Protein AF-A0A510PG51-F1 (afdb_monomer_lite)

Organism: NCBI:txid2358142

pLDDT: mean 75.47, std 16.8, range [23.34, 93.94]

Sequence (150 aa):
MKIYLDTGVFIDYLSPLILGGINLRPRNRRGRTPAQLSQDAESVLKKIASSHLAATSSLTYYEVEEALFKQFTSVTIGMENASNFRVLAARSIVVQTFNVVRFFGITALDLTSTIVEWLFWFLCGNEVYTDSFFRRIVLKVLPDRYFTIL

Radius of gyration: 16.52 Å; chains: 1; bounding box: 39×44×45 Å

Structure (mmCIF, N/CA/C/O backbone):
data_AF-A0A510PG51-F1
#
_entry.id   AF-A0A510PG51-F1
#
loop_
_atom_site.group_PDB
_atom_site.id
_atom_site.type_symbol
_atom_site.label_atom_id
_atom_site.label_alt_id
_atom_site.label_comp_id
_atom_site.label_asym_id
_atom_site.label_entity_id
_atom_site.label_seq_id
_atom_site.pdbx_PDB_ins_code
_atom_site.Cartn_x
_atom_site.Cartn_y
_atom_site.Cartn_z
_atom_site.occupancy
_atom_site.B_iso_or_equiv
_atom_site.auth_seq_id
_atom_site.auth_comp_id
_atom_site.auth_asym_id
_atom_site.auth_atom_id
_atom_site.pdbx_PDB_model_num
ATOM 1 N N . MET A 1 1 ? -11.726 4.536 16.503 1.00 80.12 1 MET A N 1
ATOM 2 C CA . MET A 1 1 ? -12.514 4.366 15.258 1.00 80.12 1 MET A CA 1
ATOM 3 C C . MET A 1 1 ? -11.849 3.302 14.395 1.00 80.12 1 MET A C 1
ATOM 5 O O . MET A 1 1 ? -10.645 3.120 14.543 1.00 80.12 1 MET A O 1
ATOM 9 N N . LYS A 1 2 ? -12.606 2.585 13.555 1.00 79.56 2 LYS A N 1
ATOM 10 C CA . LYS A 1 2 ? -12.051 1.639 12.573 1.00 79.56 2 LYS A CA 1
ATOM 11 C C . LYS A 1 2 ? -11.832 2.374 11.251 1.00 79.56 2 LYS A C 1
ATOM 13 O O . LYS A 1 2 ? -12.754 3.034 10.785 1.00 79.56 2 LYS A O 1
ATOM 18 N N . ILE A 1 3 ? -10.634 2.287 10.685 1.00 80.38 3 ILE A N 1
ATOM 19 C CA . ILE A 1 3 ? -10.239 3.000 9.466 1.00 80.38 3 ILE A CA 1
ATOM 20 C C . ILE A 1 3 ? -9.750 1.990 8.435 1.00 80.38 3 ILE A C 1
ATOM 22 O O . ILE A 1 3 ? -8.929 1.130 8.745 1.00 80.38 3 ILE A O 1
ATOM 26 N N . TYR A 1 4 ? -10.239 2.112 7.206 1.00 84.12 4 TYR A N 1
ATOM 27 C CA . TYR A 1 4 ? -9.686 1.382 6.074 1.00 84.12 4 TYR A CA 1
ATOM 28 C C . TYR A 1 4 ? -8.660 2.255 5.350 1.00 84.12 4 TYR A C 1
ATOM 30 O O . TYR A 1 4 ? -8.939 3.413 5.032 1.00 84.12 4 TYR A O 1
ATOM 38 N N . LEU A 1 5 ? -7.473 1.706 5.112 1.00 84.25 5 LEU A N 1
ATOM 39 C CA . LEU A 1 5 ? -6.392 2.368 4.396 1.00 84.25 5 LEU A CA 1
ATOM 40 C C . LEU A 1 5 ? -6.353 1.882 2.951 1.00 84.25 5 LEU A C 1
ATOM 42 O O . LEU A 1 5 ? -6.182 0.698 2.690 1.00 84.25 5 LEU A O 1
ATOM 46 N N . ASP A 1 6 ? -6.474 2.823 2.021 1.00 85.56 6 ASP A N 1
ATOM 47 C CA . ASP A 1 6 ? -6.296 2.562 0.596 1.00 85.56 6 ASP A CA 1
ATOM 48 C C . ASP A 1 6 ? -4.803 2.540 0.212 1.00 85.56 6 ASP A C 1
ATOM 50 O O . ASP A 1 6 ? -3.962 3.205 0.828 1.00 85.56 6 ASP A O 1
ATOM 54 N N . THR A 1 7 ? -4.482 1.836 -0.871 1.00 86.94 7 THR A N 1
ATOM 55 C CA . THR A 1 7 ? -3.152 1.708 -1.477 1.00 86.94 7 THR A CA 1
ATOM 56 C C . THR A 1 7 ? -2.482 3.058 -1.714 1.00 86.94 7 THR A C 1
ATOM 58 O O . THR A 1 7 ? -1.266 3.184 -1.569 1.00 86.94 7 THR A O 1
ATOM 61 N N . GLY A 1 8 ? -3.256 4.103 -2.028 1.00 85.50 8 GLY A N 1
ATOM 62 C CA . GLY A 1 8 ? -2.729 5.452 -2.226 1.00 85.50 8 GLY A CA 1
ATOM 63 C C . GLY A 1 8 ? -1.900 5.976 -1.047 1.00 85.50 8 GLY A C 1
ATOM 64 O O . GLY A 1 8 ? -0.882 6.618 -1.290 1.00 85.50 8 GLY A O 1
ATOM 65 N N . VAL A 1 9 ? -2.288 5.664 0.197 1.00 88.00 9 VAL A N 1
ATOM 66 C CA . VAL A 1 9 ? -1.562 6.091 1.410 1.00 88.00 9 VAL A CA 1
ATOM 67 C C . VAL A 1 9 ? -0.196 5.409 1.493 1.00 88.00 9 VAL A C 1
ATOM 69 O O . VAL A 1 9 ? 0.801 6.057 1.805 1.00 88.00 9 VAL A O 1
ATOM 72 N N . PHE A 1 10 ? -0.132 4.122 1.149 1.00 90.19 10 PHE A N 1
ATOM 73 C CA . PHE A 1 10 ? 1.118 3.362 1.111 1.00 90.19 10 PHE A CA 1
ATOM 74 C C . PHE A 1 10 ? 2.037 3.850 -0.008 1.00 90.19 10 PHE A C 1
ATOM 76 O O . PHE A 1 10 ? 3.226 4.034 0.223 1.00 90.19 10 PHE A O 1
ATOM 83 N N . ILE A 1 11 ? 1.490 4.125 -1.198 1.00 88.38 11 ILE A N 1
ATOM 84 C CA . ILE A 1 11 ? 2.246 4.714 -2.312 1.00 88.38 11 ILE A CA 1
ATOM 85 C C . ILE A 1 11 ? 2.849 6.061 -1.908 1.00 88.38 11 ILE A C 1
ATOM 87 O O . ILE A 1 11 ? 4.016 6.312 -2.204 1.00 88.38 11 ILE A O 1
ATOM 91 N N . ASP A 1 12 ? 2.074 6.922 -1.247 1.00 88.06 12 ASP A N 1
ATOM 92 C CA . ASP A 1 12 ? 2.542 8.240 -0.813 1.00 88.06 12 ASP A CA 1
ATOM 93 C C . ASP A 1 12 ? 3.659 8.122 0.231 1.00 88.06 12 ASP A C 1
ATOM 95 O O . ASP A 1 12 ? 4.696 8.764 0.081 1.00 88.06 12 ASP A O 1
ATOM 99 N N . TYR A 1 13 ? 3.493 7.249 1.228 1.00 90.31 13 TYR A N 1
ATOM 100 C CA . TYR A 1 13 ? 4.488 7.022 2.277 1.00 90.31 13 TYR A CA 1
ATOM 101 C C . TYR A 1 13 ? 5.779 6.360 1.767 1.00 90.31 13 TYR A C 1
ATOM 103 O O . TYR A 1 13 ? 6.875 6.727 2.180 1.00 90.31 13 TYR A O 1
ATOM 111 N N . LEU A 1 14 ? 5.666 5.378 0.868 1.00 89.12 14 LEU A N 1
ATOM 112 C CA . LEU A 1 14 ? 6.809 4.608 0.368 1.00 89.12 14 LEU A CA 1
ATOM 113 C C . LEU A 1 14 ? 7.556 5.308 -0.768 1.00 89.12 14 LEU A C 1
ATOM 115 O O . LEU A 1 14 ? 8.723 5.000 -0.986 1.00 89.12 14 LEU A O 1
ATOM 119 N N . SER A 1 15 ? 6.921 6.242 -1.486 1.00 84.56 15 SER A N 1
ATOM 120 C CA . SER A 1 15 ? 7.518 6.921 -2.648 1.00 84.56 15 SER A CA 1
ATOM 121 C C . SER A 1 15 ? 8.949 7.432 -2.421 1.00 84.56 15 SER A C 1
ATOM 123 O O . SER A 1 15 ? 9.794 7.120 -3.257 1.00 84.56 15 SER A O 1
ATOM 125 N N . PRO A 1 16 ? 9.272 8.167 -1.336 1.00 79.44 16 PRO A N 1
ATOM 126 C CA . PRO A 1 16 ? 10.639 8.647 -1.120 1.00 79.44 16 PRO A CA 1
ATOM 127 C C . PRO A 1 16 ? 11.594 7.587 -0.555 1.00 79.44 16 PRO A C 1
ATOM 129 O O . PRO A 1 16 ? 12.798 7.821 -0.522 1.00 79.44 16 PRO A O 1
ATOM 132 N N . LEU A 1 17 ? 11.082 6.445 -0.087 1.00 75.00 17 LEU A N 1
ATOM 133 C CA . LEU A 1 17 ? 11.871 5.377 0.536 1.00 75.00 17 LEU A CA 1
ATOM 134 C C . LEU A 1 17 ? 12.414 4.370 -0.489 1.00 75.00 17 LEU A C 1
ATOM 136 O O . LEU A 1 17 ? 13.240 3.519 -0.153 1.00 75.00 17 LEU A O 1
ATOM 140 N N . ILE A 1 18 ? 11.983 4.468 -1.748 1.00 73.88 18 ILE A N 1
ATOM 141 C CA . ILE A 1 18 ? 12.490 3.620 -2.823 1.00 73.88 18 ILE A CA 1
ATOM 142 C C . ILE A 1 18 ? 13.888 4.074 -3.238 1.00 73.88 18 ILE A C 1
ATOM 144 O O . ILE A 1 18 ? 14.104 5.185 -3.723 1.00 73.88 18 ILE A O 1
ATOM 148 N N . LEU A 1 19 ? 14.845 3.161 -3.091 1.00 61.41 19 LEU A N 1
ATOM 149 C CA . LEU A 1 19 ? 16.216 3.348 -3.549 1.00 61.41 19 LEU A CA 1
ATOM 150 C C . LEU A 1 19 ? 16.265 3.449 -5.084 1.00 61.41 19 LEU A C 1
ATOM 152 O O . LEU A 1 19 ? 15.607 2.686 -5.788 1.00 61.41 19 LEU A O 1
ATOM 156 N N . GLY A 1 20 ? 17.074 4.379 -5.603 1.00 58.62 20 GLY A N 1
ATOM 157 C CA . GLY A 1 20 ? 17.303 4.545 -7.047 1.00 58.62 20 GLY A CA 1
ATOM 158 C C . GLY A 1 20 ? 16.534 5.687 -7.722 1.00 58.62 20 GLY A C 1
ATOM 159 O O . GLY A 1 20 ? 16.482 5.730 -8.946 1.00 58.62 20 GLY A O 1
ATOM 160 N N . GLY A 1 21 ? 15.937 6.615 -6.962 1.00 59.69 21 GLY A N 1
ATOM 161 C CA . GLY A 1 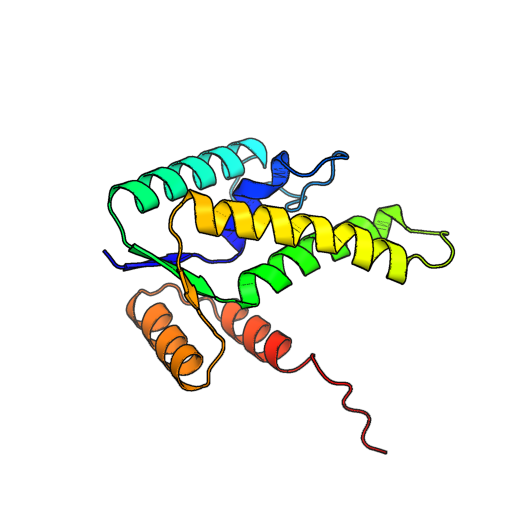21 ? 15.274 7.808 -7.519 1.00 59.69 21 GLY A CA 1
ATOM 162 C C . GLY A 1 21 ? 13.934 7.529 -8.214 1.00 59.69 21 GLY A C 1
ATOM 163 O O . GLY A 1 21 ? 13.384 8.404 -8.885 1.00 59.69 21 GLY A O 1
ATOM 164 N N . ILE A 1 22 ? 13.400 6.316 -8.054 1.00 64.94 22 ILE A N 1
ATOM 165 C CA . ILE A 1 22 ? 12.132 5.888 -8.639 1.00 64.94 22 ILE A CA 1
ATOM 166 C C . ILE A 1 22 ? 10.991 6.317 -7.723 1.00 64.94 22 ILE A C 1
ATOM 168 O O . ILE A 1 22 ? 10.784 5.752 -6.655 1.00 64.94 22 ILE A O 1
ATOM 172 N N . ASN A 1 23 ? 10.210 7.298 -8.169 1.00 69.25 23 ASN A N 1
ATOM 173 C CA . ASN A 1 23 ? 9.005 7.716 -7.465 1.00 69.25 23 ASN A CA 1
ATOM 174 C C . ASN A 1 23 ? 7.822 6.831 -7.875 1.00 69.25 23 ASN A C 1
ATOM 176 O O . ASN A 1 23 ? 7.404 6.856 -9.036 1.00 69.25 23 ASN A O 1
ATOM 180 N N . LEU A 1 24 ? 7.207 6.118 -6.920 1.00 70.38 24 LEU A N 1
ATOM 181 C CA . LEU A 1 24 ? 5.940 5.401 -7.166 1.00 70.38 24 LEU A CA 1
ATOM 182 C C . LEU A 1 24 ? 4.847 6.347 -7.670 1.00 70.38 24 LEU A C 1
ATOM 184 O O . LEU A 1 24 ? 3.955 5.942 -8.420 1.00 70.38 24 LEU A O 1
ATOM 188 N N . ARG A 1 25 ? 4.928 7.622 -7.274 1.00 72.56 25 ARG A N 1
ATOM 189 C CA . ARG A 1 25 ? 4.036 8.686 -7.715 1.00 72.56 25 ARG A CA 1
ATOM 190 C C . ARG A 1 25 ? 4.800 9.716 -8.566 1.00 72.56 25 ARG A C 1
ATOM 192 O O . ARG A 1 25 ? 5.434 10.614 -8.021 1.00 72.56 25 ARG A O 1
ATOM 199 N N . PRO A 1 26 ? 4.713 9.639 -9.907 1.00 61.50 26 PRO A N 1
ATOM 200 C CA . PRO A 1 26 ? 5.521 10.465 -10.810 1.00 61.50 26 PRO A CA 1
ATOM 201 C C . PRO A 1 26 ? 5.004 11.905 -10.977 1.00 61.50 26 PRO A C 1
ATOM 203 O O . PRO A 1 26 ? 5.608 12.687 -11.705 1.00 61.50 26 PRO A O 1
ATOM 206 N N . ARG A 1 27 ? 3.862 12.269 -10.373 1.00 65.06 27 ARG A N 1
ATOM 207 C CA . ARG A 1 27 ? 3.223 13.584 -10.550 1.00 65.06 27 ARG A CA 1
ATOM 208 C C . ARG A 1 27 ? 2.725 14.165 -9.235 1.00 65.06 27 ARG A C 1
ATOM 210 O O . ARG A 1 27 ? 2.238 13.435 -8.372 1.00 65.06 27 ARG A O 1
ATOM 217 N N . ASN A 1 28 ? 2.757 15.494 -9.159 1.00 71.19 28 ASN A N 1
ATOM 218 C CA . ASN A 1 28 ? 2.084 16.258 -8.115 1.00 71.19 28 ASN A CA 1
ATOM 219 C C . ASN A 1 28 ? 0.591 15.912 -8.087 1.00 71.19 28 ASN A C 1
ATOM 221 O O . ASN A 1 28 ? -0.047 15.750 -9.132 1.00 71.19 28 ASN A O 1
ATOM 225 N N . ARG A 1 29 ? 0.011 15.844 -6.891 1.00 68.19 29 ARG A N 1
ATOM 226 C CA . ARG A 1 29 ? -1.425 15.610 -6.709 1.00 68.19 29 ARG A CA 1
ATOM 227 C C . ARG A 1 29 ? -2.018 16.789 -5.964 1.00 68.19 29 ARG A C 1
ATOM 229 O O . ARG A 1 29 ? -1.533 17.138 -4.895 1.00 68.19 29 ARG A O 1
ATOM 236 N N . ARG A 1 30 ? -3.075 17.392 -6.520 1.00 73.25 30 ARG A N 1
ATOM 237 C CA . ARG A 1 30 ? -3.779 18.533 -5.901 1.00 73.25 30 ARG A CA 1
ATOM 238 C C . ARG A 1 30 ? -2.816 19.664 -5.480 1.00 73.25 30 ARG A C 1
ATOM 240 O O . ARG A 1 30 ? -2.948 20.217 -4.397 1.00 73.25 30 ARG A O 1
ATOM 247 N N . GLY A 1 31 ? -1.810 19.948 -6.315 1.00 78.31 31 GLY A N 1
ATOM 248 C CA . GLY A 1 31 ? -0.800 20.982 -6.057 1.00 78.31 31 GLY A CA 1
ATOM 249 C C . GLY A 1 31 ? 0.308 20.610 -5.061 1.00 78.31 31 GLY A C 1
ATOM 250 O O . GLY A 1 31 ? 1.163 21.446 -4.800 1.00 78.31 31 GLY A O 1
ATOM 251 N N . ARG A 1 32 ? 0.330 19.381 -4.526 1.00 78.94 32 ARG A N 1
ATOM 252 C CA . ARG A 1 32 ? 1.348 18.923 -3.565 1.00 78.94 32 ARG A CA 1
ATOM 253 C C . ARG A 1 32 ? 2.457 18.127 -4.238 1.00 78.94 32 ARG A C 1
ATOM 255 O O . ARG A 1 32 ? 2.181 17.328 -5.139 1.00 78.94 32 ARG A O 1
ATOM 262 N N . THR A 1 33 ? 3.685 18.321 -3.768 1.00 83.50 33 THR A N 1
ATOM 263 C CA . THR A 1 33 ? 4.866 17.566 -4.205 1.00 83.50 33 THR A CA 1
ATOM 264 C C . THR A 1 33 ? 4.872 16.148 -3.618 1.00 83.50 33 THR A C 1
ATOM 266 O O . THR A 1 33 ? 4.245 15.915 -2.582 1.00 83.50 33 THR A O 1
ATOM 269 N N . PRO A 1 34 ? 5.595 15.184 -4.221 1.00 81.06 34 PRO A N 1
ATOM 270 C CA . PRO A 1 34 ? 5.732 13.837 -3.660 1.00 81.06 34 PRO A CA 1
ATOM 271 C C . PRO A 1 34 ? 6.250 13.821 -2.214 1.00 81.06 34 PRO A C 1
ATOM 273 O O . PRO A 1 34 ? 5.750 13.060 -1.393 1.00 81.06 34 PRO A O 1
ATOM 276 N N . ALA A 1 35 ? 7.187 14.713 -1.872 1.00 83.62 35 ALA A N 1
ATOM 277 C CA . ALA A 1 35 ? 7.700 14.841 -0.509 1.00 83.62 35 ALA A CA 1
ATOM 278 C C . ALA A 1 35 ? 6.614 15.292 0.484 1.00 83.62 35 ALA A C 1
ATOM 280 O O . ALA A 1 35 ? 6.489 14.718 1.563 1.00 83.62 35 ALA A O 1
ATOM 281 N N . GLN A 1 36 ? 5.788 16.272 0.102 1.00 84.75 36 GLN A N 1
ATOM 282 C CA . GLN A 1 36 ? 4.661 16.723 0.925 1.00 84.75 36 GLN A CA 1
ATOM 283 C C . GLN A 1 36 ? 3.622 15.613 1.112 1.00 84.75 36 GLN A C 1
ATOM 285 O O . GLN A 1 36 ? 3.151 15.391 2.221 1.00 84.75 36 GLN A O 1
ATOM 290 N N . LEU A 1 37 ? 3.303 14.872 0.046 1.00 85.88 37 LEU A N 1
ATOM 291 C CA . LEU A 1 37 ? 2.381 13.736 0.123 1.00 85.88 37 LEU A CA 1
ATOM 292 C C . LEU A 1 37 ? 2.899 12.638 1.059 1.00 85.88 37 LEU A C 1
ATOM 294 O O . LEU A 1 37 ? 2.118 12.071 1.818 1.00 85.88 37 LEU A O 1
ATOM 298 N N . SER A 1 38 ? 4.206 12.372 1.053 1.00 87.88 38 SER A N 1
ATOM 299 C CA . SER A 1 38 ? 4.812 11.419 1.984 1.00 87.88 38 SER A CA 1
ATOM 300 C C . SER A 1 38 ? 4.715 11.875 3.437 1.00 87.88 38 SER A C 1
ATOM 302 O O . SER A 1 38 ? 4.417 11.057 4.305 1.00 87.88 38 SER A O 1
ATOM 304 N N . GLN A 1 39 ? 4.955 13.158 3.717 1.00 88.00 39 GLN A N 1
ATOM 305 C CA . GLN A 1 39 ? 4.840 13.714 5.070 1.00 88.00 39 GLN A CA 1
ATOM 306 C C . GLN A 1 39 ? 3.390 13.690 5.571 1.00 88.00 39 GLN A C 1
ATOM 308 O O . GLN A 1 39 ? 3.134 13.347 6.730 1.00 88.00 39 GLN A O 1
ATOM 313 N N . ASP A 1 40 ? 2.437 13.999 4.689 1.00 87.44 40 ASP A N 1
ATOM 314 C CA . ASP A 1 40 ? 1.005 13.882 4.967 1.00 87.44 40 ASP A CA 1
ATOM 315 C C . ASP A 1 40 ? 0.645 12.427 5.309 1.00 87.44 40 ASP A C 1
ATOM 317 O O . ASP A 1 40 ? -0.014 12.167 6.319 1.00 87.44 40 ASP A O 1
ATOM 321 N N . ALA A 1 41 ? 1.110 11.469 4.499 1.00 89.06 41 ALA A N 1
ATOM 322 C CA . ALA A 1 41 ? 0.860 10.046 4.707 1.00 89.06 41 ALA A CA 1
ATOM 323 C C . ALA A 1 41 ? 1.461 9.546 6.027 1.00 89.06 41 ALA A C 1
ATOM 325 O O . ALA A 1 41 ? 0.775 8.871 6.792 1.00 89.06 41 ALA A O 1
ATOM 326 N N . GLU A 1 42 ? 2.699 9.928 6.348 1.00 91.00 42 GLU A N 1
ATOM 327 C CA . GLU A 1 42 ? 3.333 9.594 7.626 1.00 91.00 42 GLU A CA 1
ATOM 328 C C . GLU A 1 42 ? 2.543 10.154 8.816 1.00 91.00 42 GLU A C 1
ATOM 330 O O . GLU A 1 42 ? 2.298 9.447 9.795 1.00 91.00 42 GLU A O 1
ATOM 335 N N . SER A 1 43 ? 2.105 11.411 8.730 1.00 87.62 43 SER A N 1
ATOM 336 C CA . SER A 1 43 ? 1.327 12.063 9.789 1.00 87.62 43 SER A CA 1
ATOM 337 C C . SER A 1 43 ? -0.015 11.365 10.018 1.00 87.62 43 SER A C 1
ATOM 339 O O . SER A 1 43 ? -0.417 11.139 11.162 1.00 87.62 43 SER A O 1
ATOM 341 N N . VAL A 1 44 ? -0.694 10.972 8.936 1.00 88.75 44 VAL A N 1
ATOM 342 C CA . VAL A 1 44 ? -1.932 10.186 8.994 1.00 88.75 44 VAL A CA 1
ATOM 343 C C . VAL A 1 44 ? -1.674 8.823 9.632 1.00 88.75 44 VAL A C 1
ATOM 345 O O . VAL A 1 44 ? -2.380 8.460 10.571 1.00 88.75 44 VAL A O 1
ATOM 348 N N . LEU A 1 45 ? -0.648 8.094 9.189 1.00 90.00 45 LEU A N 1
ATOM 349 C CA . LEU A 1 45 ? -0.306 6.772 9.720 1.00 90.00 45 LEU A CA 1
ATOM 350 C C . LEU A 1 45 ? 0.024 6.825 11.217 1.00 90.00 45 LEU A C 1
ATOM 352 O O . LEU A 1 45 ? -0.502 6.017 11.981 1.00 90.00 45 LEU A O 1
ATOM 356 N N . LYS A 1 46 ? 0.797 7.822 11.667 1.00 92.06 46 LYS A N 1
ATOM 357 C CA . LYS A 1 46 ? 1.088 8.042 13.096 1.00 92.06 46 LYS A CA 1
ATOM 358 C C . LYS A 1 46 ? -0.173 8.323 13.909 1.00 92.06 46 LYS A C 1
ATOM 360 O O . LYS A 1 46 ? -0.352 7.747 14.979 1.00 92.06 46 LYS A O 1
ATOM 365 N N . LYS A 1 47 ? -1.056 9.194 13.409 1.00 88.75 47 LYS A N 1
ATOM 366 C CA . LYS A 1 47 ? -2.318 9.527 14.088 1.00 88.75 47 LYS A CA 1
ATOM 367 C C . LYS A 1 47 ? -3.237 8.313 14.198 1.00 88.75 47 LYS A C 1
ATOM 369 O O . LYS A 1 47 ? -3.873 8.103 15.228 1.00 88.75 47 LYS A O 1
ATOM 374 N N . ILE A 1 48 ? -3.311 7.520 13.136 1.00 86.69 48 ILE A N 1
ATOM 375 C CA . ILE A 1 48 ? -4.100 6.294 13.109 1.00 86.69 48 ILE A CA 1
ATOM 376 C C . ILE A 1 48 ? -3.537 5.291 14.111 1.00 86.69 48 ILE A C 1
ATOM 378 O O . ILE A 1 48 ? -4.291 4.822 14.956 1.00 86.69 48 ILE A O 1
ATOM 382 N N . ALA A 1 49 ? -2.229 5.040 14.082 1.00 90.00 49 ALA A N 1
ATOM 383 C CA . ALA A 1 49 ? -1.579 4.092 14.981 1.00 90.00 49 ALA A CA 1
ATOM 384 C C . ALA A 1 49 ? -1.754 4.449 16.467 1.00 90.00 49 ALA A C 1
ATOM 386 O O . ALA A 1 49 ? -1.830 3.556 17.304 1.00 90.00 49 ALA A O 1
ATOM 387 N N . SER A 1 50 ? -1.849 5.739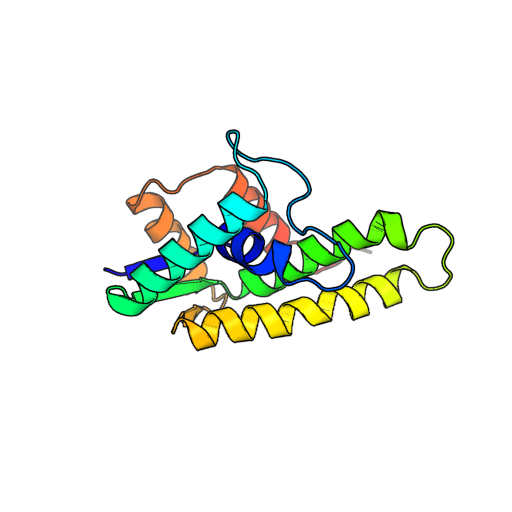 16.812 1.00 91.62 50 SER A N 1
ATOM 388 C CA . SER A 1 50 ? -1.993 6.168 18.208 1.00 91.62 50 SER A CA 1
ATOM 389 C C . SER A 1 50 ? -3.424 6.136 18.746 1.00 91.62 50 SER A C 1
ATOM 391 O O . SER A 1 50 ? -3.611 6.118 19.961 1.00 91.62 50 SER A O 1
ATOM 393 N N . SER A 1 51 ? -4.444 6.178 17.883 1.00 89.44 51 SER A N 1
ATOM 394 C CA . SER A 1 51 ? -5.818 6.471 18.326 1.00 89.44 51 SER A CA 1
ATOM 395 C C . SER A 1 51 ? -6.914 5.649 17.645 1.00 89.44 51 SER A C 1
ATOM 397 O O . SER A 1 51 ? -8.094 5.734 18.014 1.00 89.44 51 SER A O 1
ATOM 399 N N . HIS A 1 52 ? -6.571 4.853 16.637 1.00 85.88 52 HIS A N 1
ATOM 400 C CA . HIS A 1 52 ? -7.522 4.149 15.790 1.00 85.88 52 HIS A CA 1
ATOM 401 C C . HIS A 1 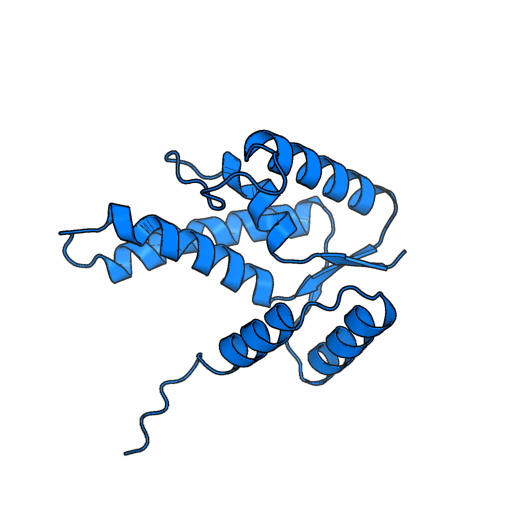52 ? -7.067 2.716 15.500 1.00 85.88 52 HIS A C 1
ATOM 403 O O . HIS A 1 52 ? -5.903 2.362 15.630 1.00 85.88 52 HIS A O 1
ATOM 409 N N . LEU A 1 53 ? -8.023 1.883 15.096 1.00 81.00 53 LEU A N 1
ATOM 410 C CA . LEU A 1 53 ? -7.740 0.564 14.544 1.00 81.00 53 LEU A CA 1
ATOM 411 C C . LEU A 1 53 ? -7.766 0.692 13.029 1.00 81.00 53 LEU A C 1
ATOM 413 O O . LEU A 1 53 ? -8.747 1.201 12.482 1.00 81.00 53 LEU A O 1
ATOM 417 N N . ALA A 1 54 ? -6.716 0.232 12.360 1.00 87.38 54 ALA A N 1
ATOM 418 C CA . ALA A 1 54 ? -6.626 0.292 10.912 1.00 87.38 54 ALA A CA 1
ATOM 419 C C . ALA A 1 54 ? -6.562 -1.086 10.277 1.00 87.38 54 ALA A C 1
ATOM 421 O O . ALA A 1 54 ? -5.954 -2.012 10.814 1.00 87.38 54 ALA A O 1
ATOM 422 N N . ALA A 1 55 ? -7.161 -1.184 9.098 1.00 86.94 55 ALA A N 1
ATOM 423 C CA . ALA A 1 55 ? -7.051 -2.341 8.238 1.00 86.94 55 ALA A CA 1
ATOM 424 C C . ALA A 1 55 ? -6.746 -1.921 6.797 1.00 86.94 55 ALA A C 1
ATOM 426 O O . ALA A 1 55 ? -7.114 -0.830 6.366 1.00 86.94 55 ALA A O 1
ATOM 427 N N . THR A 1 56 ? -6.087 -2.803 6.058 1.00 88.06 56 THR A N 1
ATOM 428 C CA . THR A 1 56 ? -5.885 -2.709 4.612 1.00 88.06 56 THR A CA 1
ATOM 429 C C . THR A 1 56 ? -6.181 -4.062 3.969 1.00 88.06 56 THR A C 1
ATOM 431 O O . THR A 1 56 ? -6.146 -5.091 4.644 1.00 88.06 56 THR A O 1
ATOM 434 N N . SER A 1 57 ? -6.486 -4.089 2.675 1.00 85.75 57 SER A N 1
ATOM 435 C CA . SER A 1 57 ? -6.654 -5.345 1.941 1.00 85.75 57 SER A CA 1
ATOM 436 C C . SER A 1 57 ? -5.298 -5.961 1.597 1.00 85.75 57 SER A C 1
ATOM 438 O O . SER A 1 57 ? -4.336 -5.257 1.297 1.00 85.75 57 SER A O 1
ATOM 440 N N . SER A 1 58 ? -5.235 -7.289 1.542 1.00 83.06 58 SER A N 1
ATOM 441 C CA . SER A 1 58 ? -4.118 -8.015 0.929 1.00 83.06 58 SER A CA 1
ATOM 442 C C . SER A 1 58 ? -3.860 -7.609 -0.532 1.00 83.06 58 SER A C 1
ATOM 444 O O . SER A 1 58 ? -2.713 -7.687 -0.973 1.00 83.06 58 SER A O 1
ATOM 446 N N . LEU A 1 59 ? -4.853 -7.067 -1.260 1.00 83.81 59 LEU A N 1
ATOM 447 C CA . LEU A 1 59 ? -4.631 -6.486 -2.594 1.00 83.81 59 LEU A CA 1
ATOM 448 C C . LEU A 1 59 ? -3.619 -5.346 -2.565 1.00 83.81 59 LEU A C 1
ATOM 450 O O . LEU A 1 59 ? -2.863 -5.191 -3.519 1.00 83.81 59 LEU A O 1
ATOM 454 N N . THR A 1 60 ? -3.556 -4.573 -1.482 1.00 85.75 60 THR A N 1
ATOM 455 C CA . THR A 1 60 ? -2.669 -3.412 -1.399 1.00 85.75 60 THR A CA 1
ATOM 456 C C . THR A 1 60 ? -1.205 -3.780 -1.626 1.00 85.75 60 THR A C 1
ATOM 458 O O . THR A 1 60 ? -0.498 -3.021 -2.282 1.00 85.75 60 THR A O 1
ATOM 461 N N . TYR A 1 61 ? -0.751 -4.960 -1.192 1.00 85.19 61 TYR A N 1
ATOM 462 C CA . TYR A 1 61 ? 0.610 -5.424 -1.483 1.00 85.19 61 TYR A CA 1
ATOM 463 C C . TYR A 1 61 ? 0.862 -5.562 -2.989 1.00 85.19 61 TYR A C 1
ATOM 465 O O . TYR A 1 61 ? 1.856 -5.039 -3.494 1.00 85.19 61 TYR A O 1
ATOM 473 N N . TYR A 1 62 ? -0.069 -6.197 -3.704 1.00 84.00 62 TYR A N 1
ATOM 474 C CA . TYR A 1 62 ? -0.004 -6.357 -5.155 1.00 84.00 62 TYR A CA 1
ATOM 475 C C . TYR A 1 62 ? -0.093 -5.017 -5.879 1.00 84.00 62 TYR A C 1
ATOM 477 O O . TYR A 1 62 ? 0.599 -4.793 -6.865 1.00 84.00 62 TYR A O 1
ATOM 485 N N . GLU A 1 63 ? -0.930 -4.097 -5.404 1.00 84.38 63 GLU A N 1
ATOM 486 C CA . GLU A 1 63 ? -1.087 -2.799 -6.054 1.00 84.38 63 GLU A CA 1
ATOM 487 C C . GLU A 1 63 ? 0.150 -1.904 -5.902 1.00 84.38 63 GLU A C 1
ATOM 489 O O . GLU A 1 63 ? 0.496 -1.184 -6.841 1.00 84.38 63 GLU A O 1
ATOM 494 N N . VAL A 1 64 ? 0.834 -1.959 -4.754 1.00 87.50 64 VAL A N 1
ATOM 495 C CA . VAL A 1 64 ? 2.118 -1.269 -4.562 1.00 87.50 64 VAL A CA 1
ATOM 496 C C . VAL A 1 64 ? 3.219 -1.929 -5.406 1.00 87.50 64 VAL A C 1
ATOM 498 O O . VAL A 1 64 ? 3.990 -1.218 -6.055 1.00 87.50 64 VAL A O 1
ATOM 501 N N . GLU A 1 65 ? 3.272 -3.265 -5.463 1.00 85.44 65 GLU A N 1
ATOM 502 C CA . GLU A 1 65 ? 4.202 -4.019 -6.324 1.00 85.44 65 GLU A CA 1
ATOM 503 C C . GLU A 1 65 ? 4.006 -3.665 -7.805 1.00 85.44 65 GLU A C 1
ATOM 505 O O . GLU A 1 65 ? 4.958 -3.311 -8.500 1.00 85.44 65 GLU A O 1
ATOM 510 N N . GLU A 1 66 ? 2.759 -3.663 -8.279 1.00 83.62 66 GLU A N 1
ATOM 511 C CA . GLU A 1 66 ? 2.396 -3.290 -9.646 1.00 83.62 66 GLU A CA 1
ATOM 512 C C . GLU A 1 66 ? 2.771 -1.831 -9.956 1.00 83.62 66 GLU A C 1
ATOM 514 O O . GLU A 1 66 ? 3.254 -1.526 -11.054 1.00 83.62 66 GLU A O 1
ATOM 519 N N . ALA A 1 67 ? 2.569 -0.913 -9.003 1.00 84.12 67 ALA A N 1
ATOM 520 C CA . ALA A 1 67 ? 2.956 0.484 -9.165 1.00 84.12 67 ALA A CA 1
ATOM 521 C C . ALA A 1 67 ? 4.465 0.616 -9.410 1.00 84.12 67 ALA A C 1
ATOM 523 O O . ALA A 1 67 ? 4.868 1.344 -10.321 1.00 84.12 67 ALA A O 1
ATOM 524 N N . LEU A 1 68 ? 5.291 -0.127 -8.667 1.00 85.00 68 LEU A N 1
ATOM 525 C CA . LEU A 1 68 ? 6.737 -0.142 -8.872 1.00 85.00 68 LEU A CA 1
ATOM 526 C C . LEU A 1 68 ? 7.132 -0.841 -10.181 1.00 85.00 68 LEU A C 1
ATOM 528 O O . LEU A 1 68 ? 7.948 -0.314 -10.938 1.00 85.00 68 LEU A O 1
ATOM 532 N N . PHE A 1 69 ? 6.516 -1.983 -10.496 1.00 84.38 69 PHE A N 1
ATOM 533 C CA . PHE A 1 69 ? 6.744 -2.715 -11.745 1.00 84.38 69 PHE A CA 1
ATOM 534 C C . PHE A 1 69 ? 6.567 -1.811 -12.972 1.00 84.38 69 PHE A C 1
ATOM 536 O O . PHE A 1 69 ? 7.394 -1.812 -13.889 1.00 84.38 69 PHE A O 1
ATOM 543 N N . LYS A 1 70 ? 5.511 -0.986 -12.976 1.00 82.88 70 LYS A N 1
ATOM 544 C CA . LYS A 1 70 ? 5.232 -0.037 -14.061 1.00 82.88 70 LYS A CA 1
ATOM 545 C C . LYS A 1 70 ? 6.329 1.013 -14.208 1.00 82.88 70 LYS A C 1
ATOM 547 O O . LYS A 1 70 ? 6.698 1.303 -15.346 1.00 82.88 70 LYS A O 1
ATOM 552 N N . GLN A 1 71 ? 6.887 1.523 -13.108 1.00 80.94 71 GLN A N 1
ATOM 553 C CA . GLN A 1 71 ? 7.975 2.509 -13.156 1.00 80.94 71 GLN A CA 1
ATOM 554 C C . GLN A 1 71 ? 9.243 1.955 -13.811 1.00 80.94 71 GLN A C 1
ATOM 556 O O . GLN A 1 71 ? 9.910 2.662 -14.559 1.00 80.94 71 GLN A O 1
ATOM 561 N N . PHE A 1 72 ? 9.543 0.669 -13.622 1.00 79.75 72 PHE A N 1
ATOM 562 C CA . PHE A 1 72 ? 10.704 0.050 -14.262 1.00 79.75 72 PHE A CA 1
ATOM 563 C C . PHE A 1 72 ? 10.538 -0.191 -15.772 1.00 79.75 72 PHE A C 1
ATOM 565 O O . PHE A 1 72 ? 11.488 -0.605 -16.436 1.00 79.75 72 PHE A O 1
ATOM 572 N N . THR A 1 73 ? 9.365 0.072 -16.357 1.00 80.81 73 THR A N 1
ATOM 573 C CA . THR A 1 73 ? 9.150 -0.104 -17.804 1.00 80.81 73 THR A CA 1
ATOM 574 C C . THR A 1 73 ? 10.054 0.806 -18.631 1.00 80.81 73 THR A C 1
ATOM 576 O O . THR A 1 73 ? 10.600 0.356 -19.630 1.00 80.81 73 THR A O 1
ATOM 579 N N . SER A 1 74 ? 10.265 2.055 -18.208 1.00 78.06 74 SER A N 1
ATOM 580 C CA . SER A 1 74 ? 11.179 2.977 -18.896 1.00 78.06 74 SER A CA 1
ATOM 581 C C . SER A 1 74 ? 12.652 2.625 -18.675 1.00 78.06 74 SER A C 1
ATOM 583 O O . SER A 1 74 ? 13.474 2.854 -19.553 1.00 78.06 74 SER A O 1
ATOM 585 N N . VAL A 1 75 ? 12.978 2.041 -17.519 1.00 76.88 75 VAL A N 1
ATOM 586 C CA . VAL A 1 75 ? 14.352 1.698 -17.113 1.00 76.88 75 VAL A CA 1
ATOM 587 C C . VAL A 1 75 ? 14.869 0.447 -17.826 1.00 76.88 75 VAL A C 1
ATOM 589 O O . VAL A 1 75 ? 16.070 0.268 -17.971 1.00 76.88 75 VAL A O 1
ATOM 592 N N . THR A 1 76 ? 13.968 -0.420 -18.287 1.00 82.19 76 THR A N 1
ATOM 593 C CA . THR A 1 76 ? 14.319 -1.737 -18.843 1.00 82.19 76 THR A CA 1
ATOM 594 C C . THR A 1 76 ? 14.246 -1.817 -20.367 1.00 82.19 76 THR A C 1
ATOM 596 O O . THR A 1 76 ? 14.305 -2.904 -20.942 1.00 82.19 76 THR A O 1
ATOM 599 N N . ILE A 1 77 ? 14.128 -0.671 -21.044 1.00 84.19 77 ILE A N 1
ATOM 600 C CA . ILE A 1 77 ? 14.118 -0.602 -22.509 1.00 84.19 77 ILE A CA 1
ATOM 601 C C . ILE A 1 77 ? 15.458 -1.115 -23.052 1.00 84.19 77 ILE A C 1
ATOM 603 O O . ILE A 1 77 ? 16.518 -0.651 -22.645 1.00 84.19 77 ILE A O 1
ATOM 607 N N . GLY A 1 78 ? 15.405 -2.071 -23.983 1.00 85.38 78 GLY A N 1
ATOM 608 C CA . GLY A 1 78 ? 16.596 -2.649 -24.617 1.00 85.38 78 GLY A CA 1
ATOM 609 C C . GLY A 1 78 ? 17.332 -3.701 -23.780 1.00 85.38 78 GLY A C 1
ATOM 610 O O . GLY A 1 78 ? 18.339 -4.227 -24.241 1.00 85.38 78 GLY A O 1
ATOM 611 N N . MET A 1 79 ? 16.841 -4.040 -22.582 1.00 87.38 79 MET A N 1
ATOM 612 C CA . MET A 1 79 ? 17.402 -5.125 -21.774 1.00 87.38 79 MET A CA 1
ATOM 613 C C . MET A 1 79 ? 16.854 -6.490 -22.200 1.00 87.38 79 MET A C 1
ATOM 615 O O . MET A 1 79 ? 15.638 -6.697 -22.261 1.00 87.38 79 MET A O 1
ATOM 619 N N . GLU A 1 80 ? 17.742 -7.467 -22.375 1.00 85.69 80 GLU A N 1
ATOM 620 C CA . GLU A 1 80 ? 17.346 -8.876 -22.377 1.00 85.69 80 GLU A CA 1
ATOM 621 C C . GLU A 1 80 ? 16.762 -9.256 -21.003 1.00 85.69 80 GLU A C 1
ATOM 623 O O . GLU A 1 80 ? 17.226 -8.792 -19.961 1.00 85.69 80 GLU A O 1
ATOM 628 N N . ASN A 1 81 ? 15.713 -10.084 -20.980 1.00 86.31 81 ASN A N 1
ATOM 629 C CA . ASN A 1 81 ? 15.007 -10.497 -19.754 1.00 86.31 81 ASN A CA 1
ATOM 630 C C . ASN A 1 81 ? 14.388 -9.351 -18.918 1.00 86.31 81 ASN A C 1
ATOM 632 O O . ASN A 1 81 ? 14.147 -9.512 -17.718 1.00 86.31 81 ASN A O 1
ATOM 636 N N . ALA A 1 82 ? 14.061 -8.214 -19.544 1.00 81.94 82 ALA A N 1
ATOM 637 C CA . ALA A 1 82 ? 13.450 -7.046 -18.900 1.00 81.94 82 ALA A CA 1
ATOM 638 C C . ALA A 1 82 ? 12.240 -7.370 -17.999 1.00 81.94 82 ALA A C 1
ATOM 640 O O . ALA A 1 82 ? 12.083 -6.785 -16.930 1.00 81.94 82 ALA A O 1
ATOM 641 N N . SER A 1 83 ? 11.360 -8.295 -18.397 1.00 75.19 83 SER A N 1
ATOM 642 C CA . SER A 1 83 ? 10.215 -8.723 -17.576 1.00 75.19 83 SER A CA 1
ATOM 643 C C . SER A 1 83 ? 10.652 -9.347 -16.249 1.00 75.19 83 SER A C 1
ATOM 645 O O . SER A 1 83 ? 10.161 -8.936 -15.200 1.00 75.19 83 SER A O 1
ATOM 647 N N . ASN A 1 84 ? 11.606 -10.278 -16.285 1.00 80.25 84 ASN A N 1
ATOM 648 C CA . ASN A 1 84 ? 12.108 -10.966 -15.096 1.00 80.25 84 ASN A CA 1
ATOM 649 C C . ASN A 1 84 ? 12.800 -9.987 -14.144 1.00 80.25 84 ASN A C 1
ATOM 651 O O . ASN A 1 84 ? 12.542 -10.016 -12.941 1.00 80.25 84 ASN A O 1
ATOM 655 N N . PHE A 1 85 ? 13.605 -9.063 -14.680 1.00 83.75 85 PHE A N 1
ATOM 656 C CA . PHE A 1 85 ? 14.205 -7.998 -13.876 1.00 83.75 85 PHE A CA 1
ATOM 657 C C . PHE A 1 85 ? 13.138 -7.133 -13.198 1.00 83.75 85 PHE A C 1
ATOM 659 O O . PHE A 1 85 ? 13.21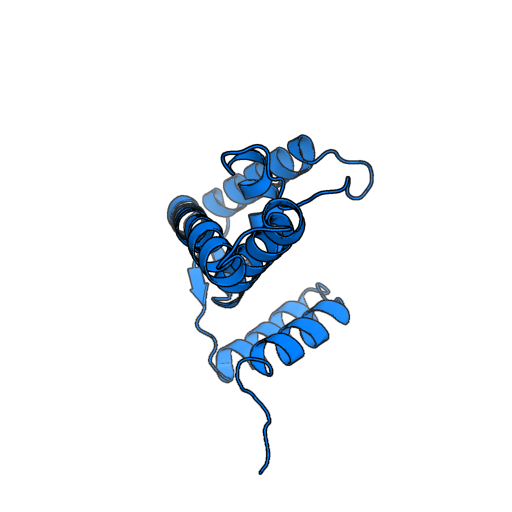9 -6.898 -11.994 1.00 83.75 85 PHE A O 1
ATOM 666 N N . ARG A 1 86 ? 12.111 -6.693 -13.939 1.00 79.06 86 ARG A N 1
ATOM 667 C CA . ARG A 1 86 ? 11.033 -5.862 -13.381 1.00 79.06 86 ARG A CA 1
ATOM 668 C C . ARG A 1 86 ? 10.288 -6.560 -12.255 1.00 79.06 86 ARG A C 1
ATOM 670 O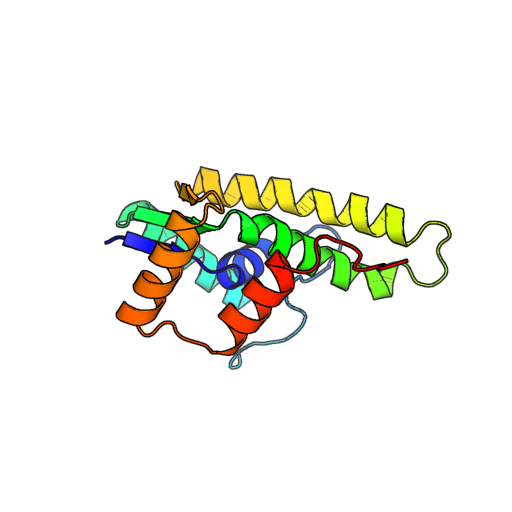 O . ARG A 1 86 ? 9.997 -5.909 -11.259 1.00 79.06 86 ARG A O 1
ATOM 677 N N . VAL A 1 87 ? 10.000 -7.856 -12.393 1.00 79.69 87 VAL A N 1
ATOM 678 C CA . VAL A 1 87 ? 9.371 -8.638 -11.319 1.00 79.69 87 VAL A CA 1
ATOM 679 C C . VAL A 1 87 ? 10.270 -8.643 -10.087 1.00 79.69 87 VAL A C 1
ATOM 681 O O . VAL A 1 87 ? 9.822 -8.244 -9.017 1.00 79.69 87 VAL A O 1
ATOM 684 N N . LEU A 1 88 ? 11.542 -9.026 -10.231 1.00 80.19 88 LEU A N 1
ATOM 685 C CA . LEU A 1 88 ? 12.484 -9.099 -9.108 1.00 80.19 88 LEU A CA 1
ATOM 686 C C . LEU A 1 88 ? 12.661 -7.747 -8.408 1.00 80.19 88 LEU A C 1
ATOM 688 O O . LEU A 1 88 ? 12.602 -7.672 -7.181 1.00 80.19 88 LEU A O 1
ATOM 692 N N . ALA A 1 89 ? 12.823 -6.676 -9.183 1.00 80.69 89 ALA A N 1
ATOM 693 C CA . ALA A 1 89 ? 12.968 -5.328 -8.658 1.00 80.69 89 ALA A CA 1
ATOM 694 C C . ALA A 1 89 ? 11.681 -4.849 -7.964 1.00 80.69 89 ALA A C 1
ATOM 696 O O . ALA A 1 89 ? 11.748 -4.279 -6.874 1.00 80.69 89 ALA A O 1
ATOM 697 N N . ALA A 1 90 ? 10.508 -5.137 -8.538 1.00 82.12 90 ALA A N 1
ATOM 698 C CA . ALA A 1 90 ? 9.221 -4.794 -7.943 1.00 82.12 90 ALA A CA 1
ATOM 699 C C . ALA A 1 90 ? 8.973 -5.536 -6.623 1.00 82.12 90 ALA A C 1
ATOM 701 O O . ALA A 1 90 ? 8.551 -4.901 -5.661 1.00 82.12 90 ALA A O 1
ATOM 702 N N . ARG A 1 91 ? 9.317 -6.830 -6.517 1.00 82.19 91 ARG A N 1
ATOM 703 C CA . ARG A 1 91 ? 9.094 -7.622 -5.286 1.00 82.19 91 ARG A CA 1
ATOM 704 C C . ARG A 1 91 ? 9.745 -7.004 -4.047 1.00 82.19 91 ARG A C 1
ATOM 706 O O . ARG A 1 91 ? 9.267 -7.210 -2.934 1.00 82.19 91 ARG A O 1
ATOM 713 N N . SER A 1 92 ? 10.814 -6.223 -4.220 1.00 83.62 92 SER A N 1
ATOM 714 C CA . SER A 1 92 ? 11.496 -5.548 -3.110 1.00 83.62 92 SER A CA 1
ATOM 715 C C . SER A 1 92 ? 10.587 -4.586 -2.322 1.00 83.62 92 SER A C 1
ATOM 717 O O . SER A 1 92 ? 10.740 -4.463 -1.105 1.00 83.62 92 SER A O 1
ATOM 719 N N . ILE A 1 93 ? 9.592 -3.956 -2.966 1.00 85.56 93 ILE A N 1
ATOM 720 C CA . ILE A 1 93 ? 8.677 -3.010 -2.299 1.00 85.56 93 ILE A CA 1
ATOM 721 C C . ILE A 1 93 ? 7.643 -3.703 -1.421 1.00 85.56 93 ILE A C 1
ATOM 723 O O . ILE A 1 93 ? 7.124 -3.105 -0.476 1.00 85.56 93 ILE A O 1
ATOM 727 N N . VAL A 1 94 ? 7.355 -4.975 -1.694 1.00 86.12 94 VAL A N 1
ATOM 728 C CA . VAL A 1 94 ? 6.400 -5.762 -0.913 1.00 86.12 94 VAL A CA 1
ATOM 729 C C . VAL A 1 94 ? 6.899 -5.892 0.524 1.00 86.12 94 VAL A C 1
ATOM 731 O O . VAL A 1 94 ? 6.138 -5.663 1.461 1.00 86.12 94 VAL A O 1
ATOM 734 N N . VAL A 1 95 ? 8.200 -6.144 0.715 1.00 87.62 95 VAL A N 1
ATOM 735 C CA . VAL A 1 95 ? 8.830 -6.204 2.046 1.00 87.62 95 VAL A CA 1
ATOM 736 C C . VAL A 1 95 ? 8.707 -4.867 2.779 1.00 87.62 95 VAL A C 1
ATOM 738 O O . VAL A 1 95 ? 8.361 -4.837 3.959 1.00 87.62 95 VAL A O 1
ATOM 741 N N . GLN A 1 96 ? 8.921 -3.748 2.082 1.00 89.06 96 GLN A N 1
ATOM 742 C CA . GLN A 1 96 ? 8.753 -2.420 2.679 1.00 89.06 96 GLN A CA 1
ATOM 743 C C . GLN A 1 96 ? 7.294 -2.173 3.079 1.00 89.06 96 GLN A C 1
ATOM 745 O O . GLN A 1 96 ? 7.026 -1.704 4.180 1.00 89.06 96 GLN A O 1
ATOM 750 N N . THR A 1 97 ? 6.344 -2.572 2.232 1.00 89.12 97 THR A N 1
ATOM 751 C CA . THR A 1 97 ? 4.906 -2.468 2.513 1.00 89.12 97 THR A CA 1
ATOM 752 C C . THR A 1 97 ? 4.515 -3.310 3.732 1.00 89.12 97 THR A C 1
ATOM 754 O O . THR A 1 97 ? 3.783 -2.834 4.599 1.00 89.12 97 THR A O 1
ATOM 757 N N . PHE A 1 98 ? 5.054 -4.527 3.868 1.00 91.38 98 PHE A N 1
ATOM 758 C CA . PHE A 1 98 ? 4.881 -5.348 5.072 1.00 91.38 98 PHE A CA 1
ATOM 759 C C . PHE A 1 98 ? 5.404 -4.654 6.328 1.00 91.38 98 PHE A C 1
ATOM 761 O O . PHE A 1 98 ? 4.737 -4.686 7.363 1.00 91.38 98 PHE A O 1
ATOM 768 N N . ASN A 1 99 ? 6.564 -4.004 6.239 1.00 92.31 99 ASN A N 1
ATOM 769 C CA . ASN A 1 99 ? 7.132 -3.273 7.364 1.00 92.31 99 ASN A CA 1
ATOM 770 C C . ASN A 1 99 ? 6.243 -2.101 7.781 1.00 92.31 99 ASN A C 1
ATOM 772 O O . ASN A 1 99 ? 6.021 -1.937 8.973 1.00 92.31 99 ASN A O 1
ATOM 776 N N . VAL A 1 100 ? 5.664 -1.350 6.837 1.00 91.94 100 VAL A N 1
ATOM 777 C CA . VAL A 1 100 ? 4.697 -0.277 7.146 1.00 91.94 100 VAL A CA 1
ATOM 778 C C . VAL A 1 100 ? 3.483 -0.832 7.881 1.00 91.94 100 VAL A C 1
ATOM 780 O O . VAL A 1 100 ? 3.114 -0.321 8.937 1.00 91.94 100 VAL A O 1
ATOM 783 N N . VAL A 1 101 ? 2.885 -1.905 7.355 1.00 93.19 101 VAL A N 1
ATOM 784 C CA . VAL A 1 101 ? 1.705 -2.537 7.961 1.00 93.19 101 VAL A CA 1
ATOM 785 C C . VAL A 1 101 ? 2.000 -2.978 9.395 1.00 93.19 101 VAL A C 1
ATOM 787 O O . VAL A 1 101 ? 1.238 -2.656 10.304 1.00 93.19 101 VAL A O 1
ATOM 790 N N . ARG A 1 102 ? 3.137 -3.642 9.624 1.00 93.94 102 ARG A N 1
ATOM 791 C CA . ARG A 1 102 ? 3.544 -4.085 10.965 1.00 93.94 102 ARG A CA 1
ATOM 792 C C . ARG A 1 102 ? 3.875 -2.920 11.892 1.00 93.94 102 ARG A C 1
ATOM 794 O O . ARG A 1 102 ? 3.416 -2.907 13.028 1.00 93.94 102 ARG A O 1
ATOM 801 N N . PHE A 1 103 ? 4.652 -1.953 11.413 1.00 93.25 103 PHE A N 1
ATOM 802 C CA . PHE A 1 103 ? 5.138 -0.830 12.211 1.00 93.25 103 PHE A CA 1
ATOM 803 C C . PHE A 1 103 ? 3.994 0.039 12.741 1.00 93.25 103 PHE A C 1
ATOM 805 O O . PHE A 1 103 ? 4.027 0.461 13.892 1.00 93.25 103 PHE A O 1
ATOM 812 N N . PHE A 1 104 ? 2.957 0.261 11.929 1.00 92.62 104 PHE A N 1
ATOM 813 C CA . PHE A 1 104 ? 1.787 1.051 12.319 1.00 92.62 104 PHE A CA 1
ATOM 814 C C . PHE A 1 104 ? 0.624 0.212 12.874 1.00 92.62 104 PHE A C 1
ATOM 816 O O . PHE A 1 104 ? -0.464 0.749 13.073 1.00 92.62 104 PHE A O 1
ATOM 823 N N . GLY A 1 105 ? 0.822 -1.089 13.121 1.00 91.88 105 GLY A N 1
ATOM 824 C CA . GLY A 1 105 ? -0.216 -1.961 13.684 1.00 91.88 105 GLY A CA 1
ATOM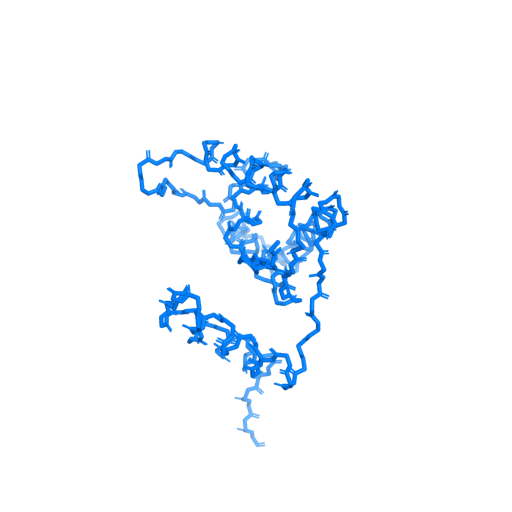 825 C C . GLY A 1 105 ? -1.459 -2.101 12.797 1.00 91.88 105 GLY A C 1
ATOM 826 O O . GLY A 1 105 ? -2.573 -2.244 13.299 1.00 91.88 105 GLY A O 1
ATOM 827 N N . ILE A 1 106 ? -1.289 -2.024 11.476 1.00 92.06 106 ILE A N 1
ATOM 828 C CA . ILE A 1 106 ? -2.374 -2.154 10.502 1.00 92.06 106 ILE A CA 1
ATOM 829 C C . ILE A 1 106 ? -2.677 -3.643 10.309 1.00 92.06 106 ILE A C 1
ATOM 831 O O . ILE A 1 106 ? -1.777 -4.463 10.146 1.00 92.06 106 ILE A O 1
ATOM 835 N N . THR A 1 107 ? -3.955 -4.006 10.292 1.00 92.19 107 THR A N 1
ATOM 836 C CA . THR A 1 107 ? -4.383 -5.378 9.992 1.00 92.19 107 THR A CA 1
ATOM 837 C C . THR A 1 107 ? -4.477 -5.584 8.481 1.00 92.19 107 THR A C 1
ATOM 839 O O . THR A 1 107 ? -5.178 -4.836 7.804 1.00 92.19 107 THR A O 1
ATOM 842 N N . ALA A 1 108 ? -3.807 -6.600 7.939 1.00 88.00 108 ALA A N 1
ATOM 843 C CA . ALA A 1 108 ? -4.016 -7.021 6.555 1.00 88.00 108 ALA A CA 1
ATOM 844 C C . ALA A 1 108 ? -5.186 -8.013 6.484 1.00 88.00 108 ALA A C 1
ATOM 846 O O . ALA A 1 108 ? -5.193 -9.009 7.202 1.00 88.00 108 ALA A O 1
ATOM 847 N N . LEU A 1 109 ? -6.177 -7.721 5.644 1.00 84.81 109 LEU A N 1
ATOM 848 C CA . LEU A 1 109 ? -7.372 -8.542 5.459 1.00 84.81 109 LEU A CA 1
ATOM 849 C C . LEU A 1 109 ? -7.218 -9.471 4.251 1.00 84.81 109 LEU A C 1
ATOM 851 O O . LEU A 1 109 ? -6.862 -9.025 3.153 1.00 84.81 109 LEU A O 1
ATOM 855 N N . ASP A 1 110 ? -7.547 -10.746 4.433 1.00 81.12 110 ASP A N 1
ATOM 856 C CA . ASP A 1 110 ? -7.610 -11.726 3.346 1.00 81.12 110 ASP A CA 1
ATOM 857 C C . ASP A 1 110 ? -8.743 -11.400 2.362 1.00 81.12 110 ASP A C 1
ATOM 859 O O . ASP A 1 110 ? -9.793 -10.885 2.744 1.00 81.12 110 ASP A O 1
ATOM 863 N N . LEU A 1 111 ? -8.567 -11.724 1.079 1.00 74.94 111 LEU A N 1
ATOM 864 C CA . LEU A 1 111 ? -9.650 -11.626 0.094 1.00 74.94 111 LEU A CA 1
ATOM 865 C C . LEU A 1 111 ? -10.529 -12.868 0.130 1.00 74.94 111 LEU A C 1
ATOM 867 O O . LEU A 1 111 ? -10.399 -13.777 -0.687 1.00 74.94 111 LEU A O 1
ATOM 871 N N . THR A 1 112 ? -11.456 -12.887 1.076 1.00 79.25 112 THR A N 1
ATOM 872 C CA . THR A 1 112 ? -12.576 -13.831 1.074 1.00 79.25 112 THR A CA 1
ATOM 873 C C . THR A 1 112 ? -13.816 -13.161 0.482 1.00 79.25 112 THR A C 1
ATOM 875 O O . THR A 1 112 ? -13.932 -11.935 0.521 1.00 79.25 112 THR A O 1
ATOM 878 N N . SER A 1 113 ? -14.769 -13.937 -0.045 1.00 73.62 113 SER A N 1
ATOM 879 C CA . SER A 1 113 ? -16.048 -13.397 -0.544 1.00 73.62 113 SER A CA 1
ATOM 880 C C . SER A 1 113 ? -16.752 -12.541 0.514 1.00 73.62 113 SER A C 1
ATOM 882 O O . SER A 1 113 ? -17.186 -11.429 0.228 1.00 73.62 113 SER A O 1
ATOM 884 N N . THR A 1 114 ? -16.751 -13.007 1.765 1.00 77.69 114 THR A N 1
ATOM 885 C CA . THR A 1 114 ? -17.288 -12.277 2.918 1.00 77.69 114 THR A CA 1
ATOM 886 C C . THR A 1 114 ? -16.585 -10.938 3.142 1.00 77.69 114 THR A C 1
ATOM 888 O O . THR A 1 114 ? -17.246 -9.932 3.388 1.00 77.69 114 THR A O 1
ATOM 891 N N . ILE A 1 115 ? -15.251 -10.892 3.052 1.00 74.69 115 ILE A N 1
ATOM 892 C CA . ILE A 1 115 ? -14.500 -9.641 3.229 1.00 74.69 115 ILE A CA 1
ATOM 893 C C . ILE A 1 115 ? -14.743 -8.686 2.061 1.00 74.69 115 ILE A C 1
ATOM 895 O O . ILE A 1 115 ? -14.840 -7.483 2.290 1.00 74.69 115 ILE A O 1
ATOM 899 N N . VAL A 1 116 ? -14.888 -9.189 0.834 1.00 73.31 116 VAL A N 1
ATOM 900 C CA . VAL A 1 116 ? -15.210 -8.361 -0.338 1.00 73.31 116 VAL A CA 1
ATOM 901 C C . VAL A 1 116 ? -16.575 -7.692 -0.175 1.00 73.31 116 VAL A C 1
ATOM 903 O O . VAL A 1 116 ? -16.678 -6.477 -0.351 1.00 73.31 116 VAL A O 1
ATOM 906 N N . GLU A 1 117 ? -17.604 -8.444 0.218 1.00 75.25 117 GLU A N 1
ATOM 907 C CA . GLU A 1 117 ? -18.940 -7.898 0.490 1.00 75.25 117 GLU A CA 1
ATOM 908 C C . GLU A 1 117 ? -18.922 -6.901 1.654 1.00 75.25 117 GLU A C 1
ATOM 910 O O . GLU A 1 117 ? -19.486 -5.810 1.561 1.00 75.25 117 GLU A O 1
ATOM 915 N N . TRP A 1 118 ? -18.229 -7.233 2.745 1.00 79.31 118 TRP A N 1
ATOM 916 C CA . TRP A 1 118 ? -18.100 -6.331 3.885 1.00 79.31 118 TRP A CA 1
ATOM 917 C C . TRP A 1 118 ? -17.375 -5.033 3.513 1.00 79.31 118 TRP A C 1
ATOM 919 O O . TRP A 1 118 ? -17.823 -3.949 3.885 1.00 79.31 118 TRP A O 1
ATOM 929 N N . LEU A 1 119 ? -16.281 -5.124 2.751 1.00 70.75 119 LEU A N 1
ATOM 930 C CA . LEU A 1 119 ? -15.511 -3.970 2.295 1.00 70.75 119 LEU A CA 1
ATOM 931 C C . LEU A 1 119 ? -16.354 -3.074 1.383 1.00 70.75 119 LEU A C 1
ATOM 933 O O . LEU A 1 119 ? -16.301 -1.851 1.513 1.00 70.75 119 LEU A O 1
ATOM 937 N N . PHE A 1 120 ? -17.162 -3.676 0.505 1.00 72.00 120 PHE A N 1
ATOM 938 C CA . PHE A 1 120 ? -18.123 -2.964 -0.333 1.00 72.00 120 PHE A CA 1
ATOM 939 C C . PHE A 1 120 ? -19.054 -2.090 0.499 1.00 72.00 120 PHE A C 1
ATOM 941 O O . PHE A 1 120 ? -19.106 -0.876 0.278 1.00 72.00 120 PHE A O 1
ATOM 948 N N . TRP A 1 121 ? -19.714 -2.673 1.499 1.00 74.00 121 TRP A N 1
ATOM 949 C CA . TRP A 1 121 ? -20.625 -1.943 2.378 1.00 74.00 121 TRP A CA 1
ATOM 950 C C . TRP A 1 121 ? -19.912 -0.930 3.269 1.00 74.00 121 TRP A C 1
ATOM 952 O O . TRP A 1 121 ? -20.413 0.179 3.442 1.00 74.00 121 TRP A O 1
ATOM 962 N N . PHE A 1 122 ? -18.729 -1.267 3.790 1.00 71.94 122 PHE A N 1
ATOM 963 C CA . PHE A 1 122 ? -17.927 -0.359 4.607 1.00 71.94 122 PHE A CA 1
ATOM 964 C C . PHE A 1 122 ? -17.564 0.909 3.833 1.00 71.94 122 PHE A C 1
ATOM 966 O O . PHE A 1 122 ? -17.778 2.014 4.325 1.00 71.94 122 PHE A O 1
ATOM 973 N N . LEU A 1 123 ? -17.050 0.775 2.610 1.00 67.75 123 LEU A N 1
ATOM 974 C CA . LEU A 1 123 ? -16.701 1.932 1.786 1.00 67.75 123 LEU A CA 1
ATOM 975 C C . LEU A 1 123 ? -17.950 2.740 1.402 1.00 67.75 123 LEU A C 1
ATOM 977 O O . LEU A 1 123 ? -17.872 3.965 1.322 1.00 67.75 123 LEU A O 1
ATOM 981 N N . CYS A 1 124 ? -19.093 2.065 1.219 1.00 66.00 124 CYS A N 1
ATOM 982 C CA . CYS A 1 124 ? -20.361 2.668 0.788 1.00 66.00 124 CYS A CA 1
ATOM 983 C C . CYS A 1 124 ? -20.924 3.536 1.896 1.00 66.00 124 CYS A C 1
ATOM 985 O O . CYS A 1 124 ? -21.236 4.702 1.684 1.00 66.00 124 CYS A O 1
ATOM 987 N N . GLY A 1 125 ? -20.988 2.966 3.099 1.00 65.00 125 GLY A N 1
ATOM 988 C CA . GLY A 1 125 ? -21.496 3.635 4.289 1.00 65.00 125 GLY A CA 1
ATOM 989 C C . GLY A 1 125 ? -20.606 4.770 4.791 1.00 65.00 125 GLY A C 1
ATOM 990 O O . GLY A 1 125 ? -21.063 5.559 5.607 1.00 65.00 125 GLY A O 1
ATOM 991 N N . ASN A 1 126 ? -19.359 4.871 4.317 1.00 65.44 126 ASN A N 1
ATOM 992 C CA . ASN A 1 126 ? -18.441 5.961 4.660 1.00 65.44 126 ASN A CA 1
ATOM 993 C C . ASN A 1 126 ? -18.239 6.971 3.513 1.00 65.44 126 ASN A C 1
ATOM 995 O O . ASN A 1 126 ? -17.321 7.783 3.588 1.00 65.44 126 ASN A O 1
ATOM 999 N N . GLU A 1 127 ? -19.043 6.908 2.442 1.00 58.31 127 GLU A N 1
ATOM 1000 C CA . GLU A 1 127 ? -18.951 7.804 1.273 1.00 58.31 127 GLU A CA 1
ATOM 1001 C C . GLU A 1 127 ? -17.560 7.836 0.601 1.00 58.31 127 GLU A C 1
ATOM 1003 O O . GLU A 1 127 ? -17.220 8.759 -0.137 1.00 58.31 127 GLU A O 1
ATOM 1008 N N . VAL A 1 128 ? -16.739 6.796 0.785 1.00 54.88 128 VAL A N 1
ATOM 1009 C CA . VAL A 1 128 ? -15.389 6.687 0.186 1.00 54.88 128 VAL A CA 1
ATOM 1010 C C . VAL A 1 128 ? -15.470 6.206 -1.278 1.00 54.88 128 VAL A C 1
ATOM 1012 O O . VAL A 1 128 ? -14.477 5.827 -1.900 1.00 54.88 128 VAL A O 1
ATOM 1015 N N . TYR A 1 129 ? -16.667 6.222 -1.868 1.00 48.06 129 TYR A N 1
ATOM 1016 C CA . TYR A 1 129 ? -16.936 5.664 -3.186 1.00 48.06 129 TYR A CA 1
ATOM 1017 C C . TYR A 1 129 ? -16.277 6.472 -4.298 1.00 48.06 129 TYR A C 1
ATOM 1019 O O . TYR A 1 129 ? -16.655 7.600 -4.604 1.00 48.06 129 TYR A O 1
ATOM 1027 N N . THR A 1 130 ? -15.328 5.834 -4.979 1.00 45.78 130 THR A N 1
ATOM 1028 C CA . THR A 1 130 ? -15.000 6.194 -6.355 1.00 45.78 130 THR A CA 1
ATOM 1029 C C . THR A 1 130 ? -15.258 4.975 -7.224 1.00 45.78 130 THR A C 1
ATOM 1031 O O . THR A 1 130 ? -14.689 3.909 -7.006 1.00 45.78 130 THR A O 1
ATOM 1034 N N . ASP A 1 131 ? -16.122 5.135 -8.221 1.00 44.31 131 ASP A N 1
ATOM 1035 C CA . ASP A 1 131 ? -16.527 4.107 -9.191 1.00 44.31 131 ASP A CA 1
ATOM 1036 C C . ASP A 1 131 ? -15.313 3.438 -9.891 1.00 44.31 131 ASP A C 1
ATOM 1038 O O . ASP A 1 131 ? -15.327 2.281 -10.309 1.00 44.31 131 ASP A O 1
ATOM 1042 N N . SER A 1 132 ? -14.171 4.135 -9.918 1.00 47.47 132 SER A N 1
ATOM 1043 C CA . SER A 1 132 ? -12.883 3.617 -10.387 1.00 47.47 132 SER A CA 1
ATOM 1044 C C . SER A 1 132 ? -12.235 2.551 -9.493 1.00 47.47 132 SER A C 1
ATOM 1046 O O . SER A 1 132 ? -11.465 1.740 -10.008 1.00 47.47 132 SER A O 1
ATOM 1048 N N . PHE A 1 133 ? -12.495 2.563 -8.182 1.00 46.94 133 PHE A N 1
ATOM 1049 C CA . PHE A 1 133 ? -11.874 1.663 -7.204 1.00 46.94 133 PHE A CA 1
ATOM 1050 C C . PHE A 1 133 ? -12.402 0.235 -7.368 1.00 46.94 133 PHE A C 1
ATOM 1052 O O . PHE A 1 133 ? -11.614 -0.680 -7.591 1.00 46.94 133 PHE A O 1
ATOM 1059 N N . PHE A 1 134 ? -13.728 0.053 -7.409 1.00 49.09 134 PHE A N 1
ATOM 1060 C CA . PHE A 1 134 ? -14.337 -1.258 -7.663 1.00 49.09 134 PHE A CA 1
ATOM 1061 C C . PHE A 1 134 ? -14.090 -1.752 -9.076 1.00 49.09 134 PHE A C 1
ATOM 1063 O O . PHE A 1 134 ? -13.754 -2.917 -9.252 1.00 49.09 134 PHE A O 1
ATOM 1070 N N . ARG A 1 135 ? -14.168 -0.879 -10.087 1.00 44.09 135 ARG A N 1
ATOM 1071 C CA . ARG A 1 135 ? -13.890 -1.295 -11.463 1.00 44.09 135 ARG A CA 1
ATOM 1072 C C . ARG A 1 135 ? -12.467 -1.828 -11.604 1.00 44.09 135 ARG A C 1
ATOM 1074 O O . ARG A 1 135 ? -12.274 -2.818 -12.293 1.00 44.09 135 ARG A O 1
ATOM 1081 N N . ARG A 1 136 ? -11.487 -1.223 -10.920 1.00 44.50 136 ARG A N 1
ATOM 1082 C CA . ARG A 1 136 ? -10.098 -1.703 -10.902 1.00 44.50 136 ARG A CA 1
ATOM 1083 C C . ARG A 1 136 ? -9.885 -2.910 -9.999 1.00 44.50 136 ARG A C 1
ATOM 1085 O O . ARG A 1 136 ? -9.148 -3.781 -10.423 1.00 44.50 136 ARG A O 1
ATOM 1092 N N . ILE A 1 137 ? -10.517 -3.000 -8.828 1.00 48.31 137 ILE A N 1
ATOM 1093 C CA . ILE A 1 137 ? -10.423 -4.183 -7.956 1.00 48.31 137 ILE A CA 1
ATOM 1094 C C . ILE A 1 137 ? -11.065 -5.395 -8.615 1.00 48.31 137 ILE A C 1
ATOM 1096 O O . ILE A 1 137 ? -10.419 -6.423 -8.717 1.00 48.31 137 ILE A O 1
ATOM 1100 N N . VAL A 1 138 ? -12.287 -5.280 -9.133 1.00 39.97 138 VAL A N 1
ATOM 1101 C CA . VAL A 1 138 ? -12.958 -6.364 -9.862 1.00 39.97 138 VAL A CA 1
ATOM 1102 C C . VAL A 1 138 ? -12.132 -6.752 -11.088 1.00 39.97 138 VAL A C 1
ATOM 1104 O O . VAL A 1 138 ? -11.840 -7.928 -11.268 1.00 39.97 138 VAL A O 1
ATOM 1107 N N . LEU A 1 139 ? -11.642 -5.778 -11.869 1.00 42.09 139 LEU A N 1
ATOM 1108 C CA . LEU A 1 139 ? -10.730 -6.050 -12.983 1.00 42.09 139 LEU A CA 1
ATOM 1109 C C . LEU A 1 139 ? -9.350 -6.559 -12.571 1.00 42.09 139 LEU A C 1
ATOM 1111 O O . LEU A 1 139 ? -8.706 -7.041 -13.485 1.00 42.09 139 LEU A O 1
ATOM 1115 N N . LYS A 1 140 ? -8.904 -6.434 -11.303 1.00 41.00 140 LYS A N 1
ATOM 1116 C CA . LYS A 1 140 ? -7.631 -6.934 -10.713 1.00 41.00 140 LYS A CA 1
ATOM 1117 C C . LYS A 1 140 ? -7.759 -8.243 -9.930 1.00 41.00 140 LYS A C 1
ATOM 1119 O O . LYS A 1 140 ? -6.767 -8.937 -9.765 1.00 41.00 140 LYS A O 1
ATOM 1124 N N . VAL A 1 141 ? -8.962 -8.592 -9.493 1.00 42.34 141 VAL A N 1
ATOM 1125 C CA . VAL A 1 141 ? -9.323 -9.917 -8.974 1.00 42.34 141 VAL A CA 1
ATOM 1126 C C . VAL A 1 141 ? -9.627 -10.866 -10.141 1.00 42.34 141 VAL A C 1
ATOM 1128 O O . VAL A 1 141 ? -9.371 -12.061 -10.050 1.00 42.34 141 VAL A O 1
ATOM 1131 N N . LEU A 1 142 ? -10.116 -10.336 -11.269 1.00 38.81 142 LEU A N 1
ATOM 1132 C CA . LEU A 1 142 ? -10.348 -11.085 -12.508 1.00 38.81 142 LEU A CA 1
ATOM 1133 C C . LEU A 1 142 ? -9.137 -11.315 -13.453 1.00 38.81 142 LEU A C 1
ATOM 1135 O O . LEU A 1 142 ? -9.230 -12.259 -14.235 1.00 38.81 142 LEU A O 1
ATOM 1139 N N . PRO A 1 143 ? -8.007 -10.573 -13.461 1.00 42.78 143 PRO A N 1
ATOM 1140 C CA . PRO A 1 143 ? -6.907 -10.763 -14.389 1.00 42.78 143 PRO A CA 1
ATOM 1141 C C . PRO A 1 143 ? -5.778 -11.545 -13.706 1.00 42.78 143 PRO A C 1
ATOM 1143 O O . PRO A 1 143 ? -4.617 -11.177 -13.829 1.00 42.78 143 PRO A O 1
ATOM 1146 N N . ASP A 1 144 ? -6.107 -12.585 -12.947 1.00 40.28 144 ASP A N 1
ATOM 1147 C CA . ASP A 1 144 ? -5.090 -13.535 -12.480 1.00 40.28 144 ASP A CA 1
ATOM 1148 C C . ASP A 1 144 ? -5.102 -14.823 -13.310 1.00 40.28 144 ASP A C 1
ATOM 1150 O O . ASP A 1 144 ? -4.309 -15.737 -13.092 1.00 40.28 144 ASP A O 1
ATOM 1154 N N . ARG A 1 145 ? -5.969 -14.897 -14.332 1.00 36.47 145 ARG A N 1
ATOM 1155 C CA . ARG A 1 145 ? -5.907 -15.937 -15.356 1.00 36.47 145 ARG A CA 1
ATOM 1156 C C . ARG A 1 145 ? -6.169 -15.366 -16.737 1.00 36.47 145 ARG A C 1
ATOM 1158 O O . ARG A 1 145 ? -7.223 -14.805 -17.017 1.00 36.47 145 ARG A O 1
ATOM 1165 N N . TYR A 1 146 ? -5.197 -15.590 -17.613 1.00 35.84 146 TYR A N 1
ATOM 1166 C CA . TYR A 1 146 ? -5.425 -16.137 -18.943 1.00 35.84 146 TYR A CA 1
ATOM 1167 C C . TYR A 1 146 ? -6.852 -16.695 -19.108 1.00 35.84 146 TYR A C 1
ATOM 1169 O O . TYR A 1 146 ? -7.134 -17.820 -18.701 1.00 35.84 146 TYR A O 1
ATOM 1177 N N . PHE A 1 147 ? -7.749 -15.931 -19.730 1.00 29.70 147 PHE A N 1
ATOM 1178 C CA . PHE A 1 147 ? -8.826 -16.527 -20.511 1.00 29.70 147 PHE A CA 1
ATOM 1179 C C . PHE A 1 147 ? -8.241 -16.821 -21.890 1.00 29.70 147 PHE A C 1
ATOM 1181 O O . PHE A 1 147 ? -8.360 -16.027 -22.819 1.00 29.70 147 PHE A O 1
ATOM 1188 N N . THR A 1 148 ? -7.562 -17.958 -22.011 1.00 23.34 148 THR A N 1
ATOM 1189 C CA . THR A 1 148 ? -7.484 -18.654 -23.293 1.00 23.34 148 THR A CA 1
ATOM 1190 C C . THR A 1 148 ? -8.498 -19.780 -23.196 1.00 23.34 148 THR A C 1
ATOM 1192 O O . THR A 1 148 ? -8.231 -20.812 -22.591 1.00 23.34 148 THR A O 1
ATOM 1195 N N . ILE A 1 149 ? -9.700 -19.530 -23.715 1.00 27.97 149 ILE A N 1
ATOM 1196 C CA . ILE A 1 149 ? -10.583 -20.611 -24.139 1.00 27.97 149 ILE A CA 1
ATOM 1197 C C . ILE A 1 149 ? -9.978 -21.106 -25.454 1.00 27.97 149 ILE A C 1
ATOM 1199 O O . ILE A 1 149 ? -10.011 -20.384 -26.451 1.00 27.97 149 ILE A O 1
ATOM 1203 N N . LEU A 1 150 ? -9.373 -22.289 -25.418 1.00 27.19 150 LEU A N 1
ATOM 1204 C CA . LEU A 1 150 ? -9.267 -23.189 -26.562 1.00 27.19 150 LEU A CA 1
ATOM 1205 C C . LEU A 1 150 ? -9.988 -24.477 -26.177 1.00 27.19 150 LEU A C 1
ATOM 1207 O O . LEU A 1 150 ? -9.748 -24.944 -25.040 1.00 27.19 150 LEU A O 1
#

Foldseek 3Di:
DEEEDDLQLVLLQCQVVDPPNQGLDPDDDPNHDSVRSNVVSVVVLVVCLVPHAYEYEPVSLVVQLVSQLVSCPVVCPPPDVSNVVSNVSSNVVSVVSVCSCVVSVYHYDYPDPVVVVVVVVVCVVVVVDDVVVCVVVVVVVPPPDDPPDD

Secondary structure (DSSP, 8-state):
-EEEPPHHHHHHHHGGGSTTS--SS-S-BTTB-HHHHHHHHHHHHHHHHHH-EEEEETHHHHHHHHHHHHHHHHHTTT-TTHHHHHHHHHHHHHHHHHHHHHHTTPEEEP--HHHHHHHHHHHHHTT---HHHHHHHHHHHSTTS-----